Protein AF-A0A6L3Y1W7-F1 (afdb_monomer_lite)

Foldseek 3Di:
DCVVVVVVVVCVVVVVVLVVVCVVVPDDPPGCVVVQVVVCVVCVVVPDDDDDDVRPDDPVPDPDDDDPVD

Radius of gyration: 16.94 Å; chains: 1; bounding box: 47×25×40 Å

pLDDT: mean 94.45, std 8.31, range [53.66, 98.81]

Sequence (70 aa):
MNALAQYIQTLAPQLSAWRRDFHHFAESGWVEFRTAAKVAEILDSLGYELAMGRDVVDAESRMGLPDEAT

Organism: NCBI:txid158836

Secondary structure (DSSP, 8-state):
--HHHHHHHHHHHHHHHHHHHHHHT---TT--HHHHHHHHHHHHHTT-----GGGT--STT-TTPPPTT-

Structure (mmCIF, N/CA/C/O backbone):
data_AF-A0A6L3Y1W7-F1
#
_entry.id   AF-A0A6L3Y1W7-F1
#
loop_
_atom_site.group_PDB
_atom_site.id
_atom_site.type_symbol
_atom_site.label_atom_id
_atom_site.label_alt_id
_atom_site.label_comp_id
_atom_site.label_asym_id
_atom_site.label_entity_id
_atom_site.label_seq_id
_atom_site.pdbx_PDB_ins_code
_atom_site.Cartn_x
_atom_site.Cartn_y
_atom_site.Cartn_z
_atom_site.occupancy
_atom_site.B_iso_or_equiv
_atom_site.auth_seq_id
_atom_site.auth_comp_id
_atom_site.auth_asym_id
_atom_site.auth_atom_id
_atom_site.pdbx_PDB_model_num
ATOM 1 N N . MET A 1 1 ? -25.643 12.743 12.358 1.00 53.66 1 MET A N 1
ATOM 2 C CA . MET A 1 1 ? -24.264 12.995 11.874 1.00 53.66 1 MET A CA 1
ATOM 3 C C . MET A 1 1 ? -23.333 12.535 12.992 1.00 53.66 1 MET A C 1
ATOM 5 O O . MET A 1 1 ? -23.532 13.000 14.094 1.00 53.66 1 MET A O 1
ATOM 9 N N . ASN A 1 2 ? -22.383 11.609 12.875 1.00 72.81 2 ASN A N 1
ATOM 10 C CA . ASN A 1 2 ? -21.617 11.160 11.718 1.00 72.81 2 ASN A CA 1
ATOM 11 C C . ASN A 1 2 ? -20.761 9.934 12.157 1.00 72.81 2 ASN A C 1
ATOM 13 O O . ASN A 1 2 ? -19.572 10.080 12.422 1.00 72.81 2 ASN A O 1
ATOM 17 N N . ALA A 1 3 ? -21.367 8.751 12.355 1.00 92.38 3 ALA A N 1
ATOM 18 C CA . ALA A 1 3 ? -20.684 7.587 12.956 1.00 92.38 3 ALA A CA 1
ATOM 19 C C . ALA A 1 3 ? -19.421 7.164 12.182 1.00 92.38 3 ALA A C 1
ATOM 21 O O . ALA A 1 3 ? -18.399 6.848 12.786 1.00 92.38 3 ALA A O 1
ATOM 22 N N . LEU A 1 4 ? -19.468 7.258 10.849 1.00 95.38 4 LEU A N 1
ATOM 23 C CA . LEU A 1 4 ? -18.312 7.036 9.986 1.00 95.38 4 LEU A CA 1
ATOM 24 C C . LEU A 1 4 ? -17.197 8.056 10.244 1.00 95.38 4 LEU A C 1
ATOM 26 O O . LEU A 1 4 ? -16.050 7.660 10.410 1.00 95.38 4 LEU A O 1
ATOM 30 N N . ALA A 1 5 ? -17.508 9.354 10.326 1.00 94.75 5 ALA A N 1
ATOM 31 C CA . ALA A 1 5 ? -16.477 10.349 10.616 1.00 94.75 5 ALA A CA 1
ATOM 32 C C . ALA A 1 5 ? -15.858 10.142 12.001 1.00 94.75 5 ALA A C 1
ATOM 34 O O . ALA A 1 5 ? -14.644 10.243 12.135 1.00 94.75 5 ALA A O 1
ATOM 35 N N . GLN A 1 6 ? -16.657 9.788 13.014 1.00 95.88 6 GLN A N 1
ATOM 36 C CA . GLN A 1 6 ? -16.121 9.473 14.340 1.00 95.88 6 GLN A CA 1
ATOM 37 C C . GLN A 1 6 ? -15.180 8.265 14.286 1.00 95.88 6 GLN A C 1
ATOM 39 O O . GLN A 1 6 ? -14.118 8.290 14.903 1.00 95.88 6 GLN A O 1
ATOM 44 N N . TYR A 1 7 ? -15.536 7.238 13.514 1.00 96.50 7 TYR A N 1
ATOM 45 C CA . TYR A 1 7 ? -14.683 6.076 13.305 1.00 96.50 7 TYR A CA 1
ATOM 46 C C . TYR A 1 7 ? -13.387 6.434 12.561 1.00 96.50 7 TYR A C 1
ATOM 48 O O . TYR A 1 7 ? -12.310 6.071 13.022 1.00 96.50 7 TYR A O 1
ATOM 56 N N . ILE A 1 8 ? -13.446 7.237 11.494 1.00 95.69 8 ILE A N 1
ATOM 57 C CA . ILE A 1 8 ? -12.251 7.713 10.772 1.00 95.69 8 ILE A CA 1
ATOM 58 C C . ILE A 1 8 ? -11.298 8.462 11.715 1.00 95.69 8 ILE A C 1
ATOM 60 O O . ILE A 1 8 ? -10.087 8.249 11.659 1.00 95.69 8 ILE A O 1
ATOM 64 N N . GLN A 1 9 ? -11.825 9.274 12.637 1.00 96.44 9 GLN A N 1
ATOM 65 C CA . GLN A 1 9 ? -10.997 9.964 13.631 1.00 96.44 9 GLN A CA 1
ATOM 66 C C . GLN A 1 9 ? -10.231 8.990 14.537 1.00 96.44 9 GLN A C 1
ATOM 68 O O . GLN A 1 9 ? -9.100 9.287 14.920 1.00 96.44 9 GLN A O 1
ATOM 73 N N . THR A 1 10 ? -10.791 7.812 14.834 1.00 97.75 10 THR A N 1
ATOM 74 C CA . THR A 1 10 ? -10.069 6.774 15.593 1.00 97.75 10 THR A CA 1
ATOM 75 C C . THR A 1 10 ? -8.913 6.146 14.811 1.00 97.75 10 THR A C 1
ATOM 77 O O . THR A 1 10 ? -7.964 5.664 15.423 1.00 97.75 10 THR A O 1
ATOM 80 N N . LEU A 1 11 ? -8.932 6.211 13.474 1.00 97.88 11 LEU A N 1
ATOM 81 C CA . LEU A 1 11 ? -7.868 5.680 12.612 1.00 97.88 11 LEU A CA 1
ATOM 82 C C . LEU A 1 11 ? -6.715 6.673 12.395 1.00 97.88 11 LEU A C 1
ATOM 84 O O . LEU A 1 11 ? -5.614 6.263 12.028 1.00 97.88 11 LEU A O 1
ATOM 88 N N . ALA A 1 12 ? -6.930 7.972 12.627 1.00 97.44 12 ALA A N 1
ATOM 89 C CA . ALA A 1 12 ? -5.954 9.026 12.328 1.00 97.44 12 ALA A CA 1
ATOM 90 C C . ALA A 1 12 ? -4.538 8.797 12.916 1.00 97.44 12 ALA A C 1
ATOM 92 O O . ALA A 1 12 ? -3.557 9.059 12.202 1.00 97.44 12 ALA A O 1
ATOM 93 N N . PRO A 1 13 ? -4.374 8.278 14.155 1.00 98.38 13 PRO A N 1
ATOM 94 C CA . PRO A 1 13 ? -3.052 7.940 14.682 1.00 98.38 13 PRO A CA 1
ATOM 95 C C . PRO A 1 13 ? -2.345 6.855 13.857 1.00 98.38 13 PRO A C 1
ATOM 97 O O . PRO A 1 13 ? -1.170 7.015 13.523 1.00 98.38 13 PRO A O 1
ATOM 100 N N . GLN A 1 14 ? -3.067 5.800 13.465 1.00 98.25 14 GLN A N 1
ATOM 101 C CA . GLN A 1 14 ? -2.530 4.695 12.666 1.00 98.25 14 GLN A CA 1
ATOM 102 C C . GLN A 1 14 ? -2.154 5.152 11.253 1.00 98.25 14 GLN A C 1
ATOM 104 O O . GLN A 1 14 ? -1.059 4.854 10.778 1.00 98.25 14 GLN A O 1
ATOM 109 N N . LEU A 1 15 ? -3.013 5.946 10.605 1.00 98.06 15 LEU A N 1
ATOM 110 C CA . LEU A 1 15 ? -2.736 6.513 9.279 1.00 98.06 15 LEU A CA 1
ATOM 111 C C . LEU A 1 15 ? -1.476 7.391 9.297 1.00 98.06 15 LEU A C 1
ATOM 113 O O . LEU A 1 15 ? -0.635 7.324 8.400 1.00 98.06 15 LEU A O 1
ATOM 117 N N . SER A 1 16 ? -1.305 8.185 10.358 1.00 98.50 16 SER A N 1
ATOM 118 C CA . SER A 1 16 ? -0.102 8.997 10.554 1.00 98.50 16 SER A CA 1
ATOM 119 C C . SER A 1 16 ? 1.147 8.145 10.783 1.00 98.50 16 SER A C 1
ATOM 121 O O . SER A 1 16 ? 2.218 8.505 10.292 1.00 98.50 16 SER A O 1
ATOM 123 N N . ALA A 1 17 ? 1.024 7.030 11.508 1.00 98.69 17 ALA A N 1
ATOM 124 C CA . ALA A 1 17 ? 2.118 6.091 11.735 1.00 98.69 17 ALA A CA 1
ATOM 125 C C . ALA A 1 17 ? 2.558 5.410 10.431 1.00 98.69 17 ALA A C 1
ATOM 127 O O . ALA A 1 17 ? 3.745 5.441 10.114 1.00 98.69 17 ALA A O 1
ATOM 128 N N . TRP A 1 18 ? 1.617 4.895 9.631 1.00 98.62 18 TRP A N 1
ATOM 129 C CA . TRP A 1 18 ? 1.918 4.323 8.313 1.00 98.62 18 TRP A CA 1
ATOM 130 C C . TRP A 1 18 ? 2.591 5.335 7.389 1.00 98.62 18 TRP A C 1
ATOM 132 O O . TRP A 1 18 ? 3.633 5.037 6.813 1.00 98.62 18 TRP A O 1
ATOM 142 N N . ARG A 1 19 ? 2.075 6.570 7.313 1.00 98.69 19 ARG A N 1
ATOM 143 C CA . ARG A 1 19 ? 2.709 7.637 6.523 1.00 98.69 19 ARG A CA 1
ATOM 144 C C . ARG A 1 19 ? 4.156 7.889 6.951 1.00 98.69 19 ARG A C 1
ATOM 146 O O . ARG A 1 19 ? 5.017 8.057 6.097 1.00 98.69 19 ARG A O 1
ATOM 153 N N . ARG A 1 20 ? 4.428 7.967 8.259 1.00 98.81 20 ARG A N 1
ATOM 154 C CA . ARG A 1 20 ? 5.790 8.193 8.776 1.00 98.81 20 ARG A CA 1
ATOM 155 C C . ARG A 1 20 ? 6.715 7.023 8.459 1.00 98.81 20 ARG A C 1
ATOM 157 O O . ARG A 1 20 ? 7.857 7.266 8.093 1.00 98.81 20 ARG A O 1
ATOM 164 N N . ASP A 1 21 ? 6.225 5.793 8.568 1.00 98.81 21 ASP A N 1
ATOM 165 C CA . ASP A 1 21 ? 6.995 4.592 8.249 1.00 98.81 21 ASP A CA 1
ATOM 166 C C . ASP A 1 21 ? 7.363 4.525 6.761 1.00 98.81 21 ASP A C 1
ATOM 168 O O . ASP A 1 21 ? 8.541 4.400 6.437 1.00 98.81 21 ASP A O 1
ATOM 172 N N . PHE A 1 22 ? 6.391 4.693 5.860 1.00 98.75 22 PHE A N 1
ATOM 173 C CA . PHE A 1 22 ? 6.656 4.702 4.418 1.00 98.75 22 PHE A CA 1
ATOM 174 C C . PHE A 1 22 ? 7.538 5.877 3.992 1.00 98.75 22 PHE A C 1
ATOM 176 O O . PHE A 1 22 ? 8.356 5.739 3.093 1.00 98.75 22 PHE A O 1
ATOM 183 N N . HIS A 1 23 ? 7.423 7.0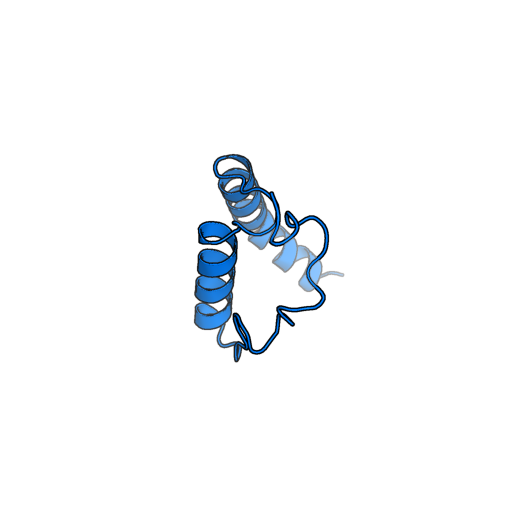27 4.658 1.00 98.69 23 HIS A N 1
ATOM 184 C CA . HIS A 1 23 ? 8.301 8.160 4.382 1.00 98.69 23 HIS A CA 1
ATOM 185 C C . HIS A 1 23 ? 9.735 7.936 4.882 1.00 98.69 23 HIS A C 1
ATOM 187 O O . HIS A 1 23 ? 10.682 8.365 4.232 1.00 98.69 23 HIS A O 1
ATOM 193 N N . HIS A 1 24 ? 9.910 7.284 6.035 1.00 98.69 24 HIS A N 1
ATOM 194 C CA . HIS A 1 24 ? 11.234 6.989 6.584 1.00 98.69 24 HIS A CA 1
ATOM 195 C C . HIS A 1 24 ? 11.976 5.925 5.765 1.00 98.69 24 HIS A C 1
ATOM 197 O O . HIS A 1 24 ? 13.187 6.027 5.588 1.00 98.69 24 HIS A O 1
ATOM 203 N N . PHE A 1 25 ? 11.244 4.944 5.236 1.00 98.38 25 PHE A N 1
ATOM 204 C CA . PHE A 1 25 ? 11.763 3.871 4.389 1.00 98.38 25 PHE A CA 1
ATOM 205 C C . PHE A 1 25 ? 11.226 3.995 2.959 1.00 98.38 25 PHE A C 1
ATOM 207 O O . PHE A 1 25 ? 10.608 3.064 2.446 1.00 98.38 25 PHE A O 1
ATOM 214 N N . ALA A 1 26 ? 11.412 5.168 2.352 1.00 98.50 26 ALA A N 1
ATOM 215 C CA . ALA A 1 26 ? 10.959 5.419 0.991 1.00 98.50 26 ALA A CA 1
ATOM 216 C C . ALA A 1 26 ? 11.740 4.558 -0.016 1.00 98.50 26 ALA A C 1
ATOM 218 O O . ALA A 1 26 ? 12.965 4.459 0.055 1.00 98.50 26 ALA A O 1
ATOM 219 N N . GLU A 1 27 ? 11.021 3.972 -0.969 1.00 98.44 27 GLU A N 1
ATOM 220 C CA . GLU A 1 27 ? 11.572 3.161 -2.054 1.00 98.44 27 GLU A CA 1
ATOM 221 C C . GLU A 1 27 ? 11.307 3.851 -3.398 1.00 98.44 27 GLU A C 1
ATOM 223 O O . GLU A 1 27 ? 10.279 4.504 -3.586 1.00 98.44 27 GLU A O 1
ATOM 228 N N . SER A 1 28 ? 12.266 3.742 -4.318 1.00 95.62 28 SER A N 1
ATOM 229 C CA . SER A 1 28 ? 12.136 4.263 -5.681 1.00 95.62 28 SER A CA 1
ATOM 230 C C . SER A 1 28 ? 11.241 3.368 -6.541 1.00 95.62 28 SER A C 1
ATOM 232 O O . SER A 1 28 ? 10.948 2.229 -6.179 1.00 95.62 28 SER A O 1
ATOM 234 N N . GLY A 1 29 ? 1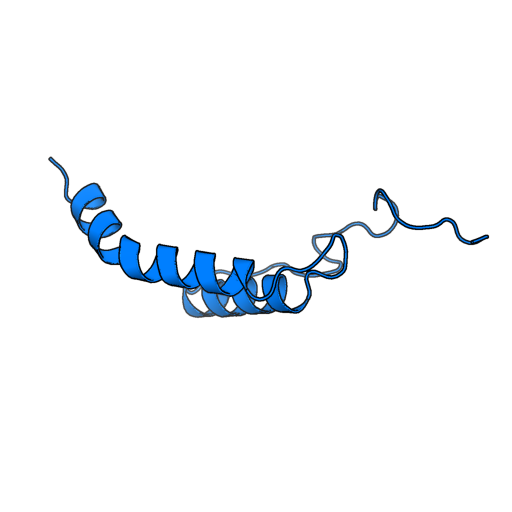0.886 3.877 -7.725 1.00 94.69 29 GLY A N 1
ATOM 235 C CA . GLY A 1 29 ? 10.183 3.113 -8.752 1.00 94.69 29 GLY A CA 1
ATOM 236 C C . GLY A 1 29 ? 10.823 1.747 -9.018 1.00 94.69 29 GLY A C 1
ATOM 237 O O . GLY A 1 29 ? 12.043 1.668 -9.176 1.00 94.69 29 GLY A O 1
ATOM 238 N N . TRP A 1 30 ? 9.999 0.702 -9.098 1.00 94.75 30 TRP A N 1
ATOM 239 C CA . TRP A 1 30 ? 10.377 -0.698 -9.363 1.00 94.75 30 TRP A CA 1
ATOM 240 C C . TRP A 1 30 ? 11.161 -1.416 -8.260 1.00 94.75 30 TRP A C 1
ATOM 242 O O . TRP A 1 30 ? 11.563 -2.567 -8.456 1.00 94.75 30 TRP A O 1
ATOM 252 N N . VAL A 1 31 ? 11.377 -0.777 -7.111 1.00 95.50 31 VAL A N 1
ATOM 253 C CA . VAL A 1 31 ? 12.071 -1.371 -5.958 1.00 95.50 31 VAL A CA 1
ATOM 254 C C . VAL A 1 31 ? 11.275 -1.236 -4.660 1.00 95.50 31 VAL A C 1
ATOM 256 O O . VAL A 1 31 ? 11.845 -1.275 -3.574 1.00 95.50 31 VAL A O 1
ATOM 259 N N . GLU A 1 32 ? 9.952 -1.110 -4.750 1.00 97.81 32 GLU A N 1
ATOM 260 C CA . GLU A 1 32 ? 9.016 -0.932 -3.632 1.00 97.81 32 GLU A CA 1
ATOM 261 C C . GLU A 1 32 ? 8.731 -2.240 -2.872 1.00 97.81 32 GLU A C 1
ATOM 263 O O . GLU A 1 32 ? 7.589 -2.546 -2.518 1.00 97.81 32 GLU A O 1
ATOM 268 N N . PHE A 1 33 ? 9.760 -3.059 -2.650 1.00 97.56 33 PHE A N 1
ATOM 269 C CA . PHE A 1 33 ? 9.618 -4.413 -2.119 1.00 97.56 33 PHE A CA 1
ATOM 270 C C . PHE A 1 33 ? 9.076 -4.415 -0.690 1.00 97.56 33 PHE A C 1
ATOM 272 O O . PHE A 1 33 ? 8.121 -5.135 -0.387 1.00 97.56 33 PHE A O 1
ATOM 279 N N . ARG A 1 34 ? 9.656 -3.599 0.198 1.00 98.44 34 ARG A N 1
ATOM 280 C CA . ARG A 1 34 ? 9.211 -3.480 1.592 1.00 98.44 34 ARG A CA 1
ATOM 281 C C . ARG A 1 34 ? 7.811 -2.890 1.644 1.00 98.44 34 ARG A C 1
ATOM 283 O O . ARG A 1 34 ? 6.975 -3.361 2.411 1.00 98.44 34 ARG A O 1
ATOM 290 N N . THR A 1 35 ? 7.558 -1.854 0.855 1.00 98.69 35 THR A N 1
ATOM 291 C CA . THR A 1 35 ? 6.274 -1.156 0.823 1.00 98.69 35 THR A CA 1
ATOM 292 C C . THR A 1 35 ? 5.166 -2.098 0.367 1.00 98.69 35 THR A C 1
ATOM 294 O O . THR A 1 35 ? 4.174 -2.246 1.083 1.00 98.69 35 THR A O 1
ATOM 297 N N . ALA A 1 36 ? 5.356 -2.804 -0.751 1.00 98.50 36 ALA A N 1
ATOM 298 C CA . ALA A 1 36 ? 4.396 -3.782 -1.256 1.00 98.50 36 ALA A CA 1
ATOM 299 C C . ALA A 1 36 ? 4.170 -4.935 -0.266 1.00 98.50 36 ALA A C 1
ATOM 301 O O . ALA A 1 36 ? 3.023 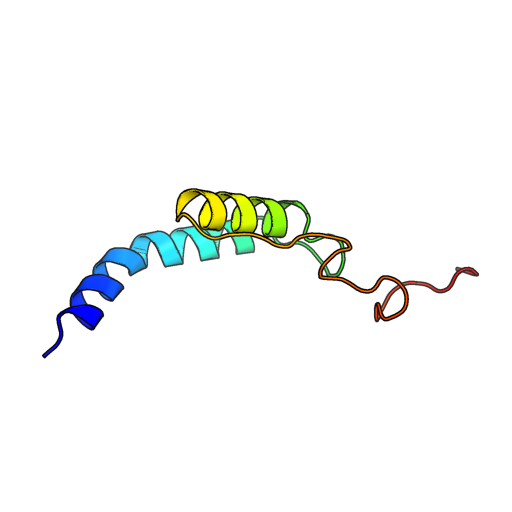-5.309 -0.025 1.00 98.50 36 ALA A O 1
ATOM 302 N N . ALA A 1 37 ? 5.232 -5.450 0.368 1.0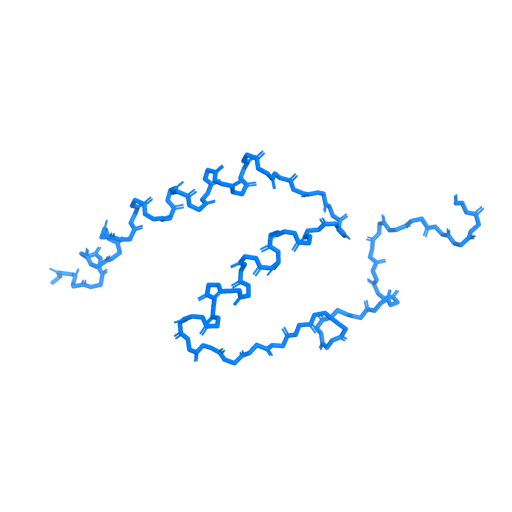0 98.44 37 ALA A N 1
ATOM 303 C CA . ALA A 1 37 ? 5.118 -6.500 1.381 1.00 98.44 37 ALA A CA 1
ATOM 304 C C . ALA A 1 37 ? 4.278 -6.054 2.588 1.00 98.44 37 ALA A C 1
ATOM 306 O O . ALA A 1 37 ? 3.385 -6.781 3.014 1.00 98.44 37 ALA A O 1
ATOM 307 N N . LYS A 1 38 ? 4.500 -4.837 3.103 1.00 98.62 38 LYS A N 1
ATOM 308 C CA . LYS A 1 38 ? 3.716 -4.301 4.228 1.00 98.62 38 LYS A CA 1
ATOM 309 C C . LYS A 1 38 ? 2.255 -4.061 3.864 1.00 98.62 38 LYS A C 1
ATOM 311 O O . LYS A 1 38 ? 1.382 -4.298 4.692 1.00 98.62 38 LYS A O 1
ATOM 316 N N . VAL A 1 39 ? 1.978 -3.574 2.653 1.00 98.56 39 VAL A N 1
ATOM 317 C CA . VAL A 1 39 ? 0.597 -3.404 2.176 1.00 98.56 39 VAL A CA 1
ATOM 318 C C . VAL A 1 39 ? -0.104 -4.758 2.097 1.00 98.56 39 VAL A C 1
ATOM 320 O O . VAL A 1 39 ? -1.215 -4.882 2.606 1.00 98.56 39 VAL A O 1
ATOM 323 N N . ALA A 1 40 ? 0.555 -5.770 1.529 1.00 98.56 40 ALA A N 1
ATOM 324 C CA . ALA A 1 40 ? 0.013 -7.121 1.448 1.00 98.56 40 ALA A CA 1
ATOM 325 C C . ALA A 1 40 ? -0.261 -7.710 2.837 1.00 98.56 40 ALA A C 1
ATOM 327 O O . ALA A 1 40 ? -1.372 -8.153 3.089 1.00 98.56 40 ALA A O 1
ATOM 328 N N . GLU A 1 41 ? 0.700 -7.631 3.761 1.00 98.56 41 GLU A N 1
ATOM 329 C CA . GLU A 1 41 ? 0.539 -8.106 5.143 1.00 98.56 41 GLU A CA 1
ATOM 330 C C . GLU A 1 41 ? -0.666 -7.452 5.840 1.00 98.56 41 GLU A C 1
ATOM 332 O O . GLU A 1 41 ? -1.485 -8.133 6.457 1.00 98.56 41 GLU A O 1
ATOM 337 N N . ILE A 1 42 ? -0.819 -6.128 5.712 1.00 98.38 42 ILE A N 1
ATOM 338 C CA . ILE A 1 42 ? -1.944 -5.406 6.318 1.00 98.38 42 ILE A CA 1
ATOM 339 C C . ILE A 1 42 ? -3.270 -5.832 5.678 1.00 98.38 42 ILE A C 1
ATOM 341 O O . ILE A 1 42 ? -4.228 -6.088 6.404 1.00 98.38 42 ILE A O 1
ATOM 345 N N . LEU A 1 43 ? -3.357 -5.909 4.349 1.00 98.62 43 LEU A N 1
ATOM 346 C CA . LEU A 1 43 ? -4.606 -6.260 3.666 1.00 98.62 43 LEU A CA 1
ATOM 347 C C . LEU A 1 43 ? -5.012 -7.722 3.899 1.00 98.62 43 LEU A C 1
ATOM 349 O O . LEU A 1 43 ? -6.193 -7.981 4.128 1.00 98.62 43 LEU A O 1
ATOM 353 N N . ASP A 1 44 ? -4.048 -8.642 3.928 1.00 98.56 44 ASP A N 1
ATOM 354 C CA . ASP A 1 44 ? -4.263 -10.042 4.308 1.00 98.56 44 ASP A CA 1
ATOM 355 C C . ASP A 1 44 ? -4.806 -10.136 5.741 1.00 98.56 44 ASP A C 1
ATOM 357 O O . ASP A 1 44 ? -5.844 -10.750 5.982 1.00 98.56 44 ASP A O 1
ATOM 361 N N . SER A 1 45 ? -4.208 -9.396 6.687 1.00 98.25 45 SER A N 1
ATOM 362 C CA . SER A 1 45 ? -4.686 -9.345 8.080 1.00 98.25 45 SER A CA 1
ATOM 363 C C . SER A 1 45 ? -6.108 -8.782 8.232 1.00 98.25 45 SER A C 1
ATOM 365 O O . SER A 1 45 ? -6.793 -9.068 9.216 1.00 98.25 45 SER A O 1
ATOM 367 N N . LEU A 1 46 ? -6.563 -7.986 7.260 1.00 97.94 46 LEU A N 1
ATOM 368 C CA . LEU A 1 46 ? -7.917 -7.433 7.198 1.00 97.94 46 LEU A CA 1
ATOM 369 C C . LEU A 1 46 ? -8.912 -8.368 6.488 1.00 97.94 46 LEU A C 1
ATOM 371 O O . LEU A 1 46 ? -10.102 -8.054 6.452 1.00 97.94 46 LEU A O 1
ATOM 375 N N . GLY A 1 47 ? -8.451 -9.505 5.956 1.00 98.62 47 GLY A N 1
ATOM 376 C CA . GLY A 1 47 ? -9.279 -10.522 5.309 1.00 98.62 47 GLY A CA 1
ATOM 377 C C . GLY A 1 47 ? -9.553 -10.278 3.825 1.00 98.62 47 GLY A C 1
ATOM 378 O O . GLY A 1 47 ? -10.551 -10.782 3.312 1.00 98.62 47 GLY A O 1
ATOM 379 N N . TYR A 1 48 ? -8.717 -9.495 3.136 1.00 98.69 48 TYR A N 1
ATOM 380 C CA . TYR A 1 48 ? -8.817 -9.335 1.683 1.00 98.69 48 TYR A CA 1
ATOM 381 C C . TYR A 1 48 ? -8.136 -10.486 0.940 1.00 98.69 48 TYR A C 1
ATOM 383 O O . TYR A 1 48 ? -7.073 -10.954 1.333 1.00 98.69 48 TYR A O 1
ATOM 391 N N . GLU A 1 49 ? -8.711 -10.874 -0.197 1.00 98.31 49 GLU A N 1
ATOM 392 C CA . GLU A 1 49 ? -8.030 -11.715 -1.1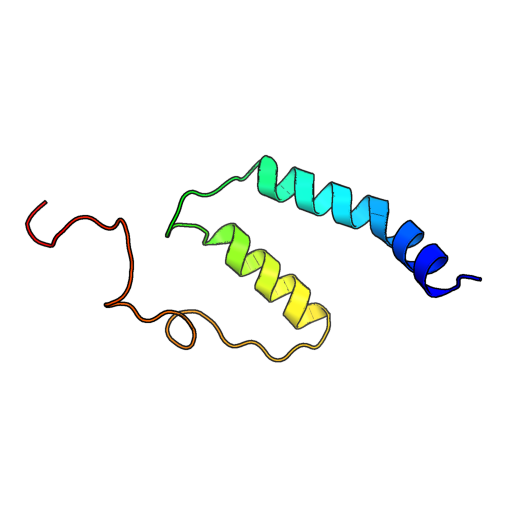80 1.00 98.31 49 GLU A CA 1
ATOM 393 C C . GLU A 1 49 ? -7.051 -10.863 -2.000 1.00 98.31 49 GLU A C 1
ATOM 395 O O . GLU A 1 49 ? -7.410 -9.788 -2.488 1.00 98.31 49 GLU A O 1
ATOM 400 N N . LEU A 1 50 ? -5.809 -11.332 -2.147 1.00 98.38 50 LEU A N 1
ATOM 401 C CA . LEU A 1 50 ? -4.730 -10.571 -2.778 1.00 98.38 50 LEU A CA 1
ATOM 402 C C . LEU A 1 50 ? -4.289 -11.194 -4.105 1.00 98.38 50 LEU A C 1
ATOM 404 O O . LEU A 1 50 ? -4.062 -12.398 -4.191 1.00 98.38 50 LEU A O 1
ATOM 408 N N . ALA A 1 51 ? -4.078 -10.342 -5.109 1.00 98.31 51 ALA A N 1
ATOM 409 C CA . ALA A 1 51 ? -3.334 -10.656 -6.327 1.00 98.31 51 ALA A CA 1
ATOM 410 C C . ALA A 1 51 ? -2.033 -9.840 -6.330 1.00 98.31 51 ALA A C 1
ATOM 412 O O . ALA A 1 51 ? -2.051 -8.651 -6.007 1.00 98.31 51 ALA A O 1
ATOM 413 N N . MET A 1 52 ? -0.901 -10.474 -6.647 1.00 96.50 52 MET A N 1
ATOM 414 C CA . MET A 1 52 ? 0.427 -9.919 -6.360 1.00 96.50 52 MET A CA 1
ATOM 415 C C . MET A 1 52 ? 1.431 -10.186 -7.487 1.00 96.50 52 MET A C 1
ATOM 417 O O . MET A 1 52 ? 1.317 -11.141 -8.250 1.00 96.50 52 MET A O 1
ATOM 421 N N . GLY A 1 53 ? 2.479 -9.360 -7.559 1.00 95.06 53 GLY A N 1
ATOM 422 C CA . GLY A 1 53 ? 3.614 -9.588 -8.454 1.00 95.06 53 GLY A CA 1
ATOM 423 C C . GLY A 1 53 ? 3.211 -9.662 -9.929 1.00 95.06 53 GLY A C 1
ATOM 424 O O . GLY A 1 53 ? 2.594 -8.740 -10.454 1.00 95.06 53 GLY A O 1
ATOM 425 N N . ARG A 1 54 ? 3.575 -10.762 -10.599 1.00 96.12 54 ARG A N 1
ATOM 426 C CA . ARG A 1 54 ? 3.346 -10.961 -12.043 1.00 96.12 54 ARG A CA 1
ATOM 427 C C . ARG A 1 54 ? 1.868 -11.089 -12.419 1.00 96.12 54 ARG A C 1
ATOM 429 O O . ARG A 1 54 ? 1.545 -10.912 -13.586 1.00 96.12 54 ARG A O 1
ATOM 436 N N . ASP A 1 55 ? 0.990 -11.342 -11.452 1.00 97.75 55 ASP A N 1
ATOM 437 C CA . ASP A 1 55 ? -0.452 -11.426 -11.701 1.00 97.75 55 ASP A CA 1
ATOM 438 C C . ASP A 1 55 ? -1.083 -10.042 -11.920 1.00 97.75 55 ASP A C 1
ATOM 440 O O . ASP A 1 55 ? -2.161 -9.932 -12.500 1.00 97.75 55 ASP A O 1
ATOM 444 N N . VAL A 1 56 ? -0.416 -8.977 -11.455 1.00 96.94 56 VAL A N 1
ATOM 445 C CA . VAL A 1 56 ? -0.919 -7.591 -11.510 1.00 96.94 56 VAL A CA 1
ATOM 446 C C . VAL A 1 56 ? 0.044 -6.616 -12.193 1.00 96.94 56 VAL A C 1
ATOM 448 O O . VAL A 1 56 ? -0.325 -5.471 -12.443 1.00 96.94 56 VAL A O 1
ATOM 451 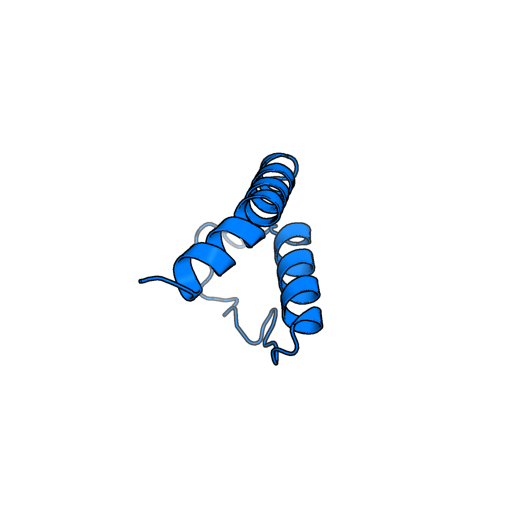N N . VAL A 1 57 ? 1.264 -7.056 -12.519 1.00 96.06 57 VAL A N 1
ATOM 452 C CA . VAL A 1 57 ? 2.275 -6.264 -13.231 1.00 96.06 57 VAL A CA 1
ATOM 453 C C . VAL A 1 57 ? 2.694 -6.987 -14.508 1.00 96.06 57 VAL A C 1
ATOM 455 O O . VAL A 1 57 ? 3.395 -7.999 -14.454 1.00 96.06 57 VAL A O 1
ATOM 458 N N . ASP A 1 58 ? 2.321 -6.420 -15.656 1.00 96.12 58 ASP A N 1
ATOM 459 C CA . ASP A 1 58 ? 2.864 -6.822 -16.953 1.00 96.12 58 ASP A CA 1
ATOM 460 C C . ASP A 1 58 ? 4.326 -6.364 -17.081 1.00 96.12 58 ASP A C 1
ATOM 462 O O . ASP A 1 58 ? 4.635 -5.174 -16.979 1.00 96.12 58 ASP A O 1
ATOM 466 N N . ALA A 1 59 ? 5.232 -7.321 -17.278 1.00 92.31 59 ALA A N 1
ATOM 467 C CA . ALA A 1 59 ? 6.669 -7.080 -17.262 1.00 92.31 59 ALA A CA 1
ATOM 468 C C . ALA A 1 59 ? 7.163 -6.285 -18.480 1.00 92.31 59 ALA A C 1
ATOM 470 O O . ALA A 1 59 ? 8.130 -5.531 -18.335 1.00 92.31 59 ALA A O 1
ATOM 471 N N . GLU A 1 60 ? 6.507 -6.436 -19.633 1.00 91.81 60 GLU A N 1
ATOM 472 C CA . GLU A 1 60 ? 6.910 -5.810 -20.901 1.00 91.81 60 GLU A CA 1
ATOM 473 C C . GLU A 1 60 ? 6.461 -4.346 -20.991 1.00 91.81 60 GLU A C 1
ATOM 475 O O . GLU A 1 60 ? 7.105 -3.521 -21.631 1.00 91.81 60 GLU A O 1
ATOM 480 N N . SER A 1 61 ? 5.386 -3.990 -20.286 1.00 93.25 61 SER A N 1
ATOM 481 C CA . SER A 1 61 ? 4.825 -2.632 -20.279 1.00 93.25 61 SER A CA 1
ATOM 482 C C . SER A 1 61 ? 5.453 -1.705 -19.224 1.00 93.25 61 SER A C 1
ATOM 484 O O . SER A 1 61 ? 4.932 -0.620 -18.949 1.00 93.25 61 SER A O 1
ATOM 486 N N . ARG A 1 62 ? 6.556 -2.114 -18.581 1.00 92.00 62 ARG A N 1
ATOM 487 C CA . ARG A 1 62 ? 7.199 -1.337 -17.511 1.00 92.00 62 ARG A CA 1
ATOM 488 C C . ARG A 1 62 ? 7.935 -0.123 -18.073 1.00 92.00 62 ARG A C 1
ATOM 490 O O . ARG A 1 62 ? 8.852 -0.241 -18.876 1.00 92.00 62 ARG A O 1
ATOM 497 N N . MET A 1 63 ? 7.564 1.057 -17.589 1.00 91.00 63 MET A N 1
ATOM 498 C CA . MET A 1 63 ? 8.161 2.328 -18.002 1.00 91.00 63 MET A CA 1
ATOM 499 C C . MET A 1 63 ? 9.382 2.689 -17.149 1.00 91.00 63 MET A C 1
ATOM 501 O O . MET A 1 63 ? 9.392 2.449 -15.944 1.00 91.00 63 MET A O 1
ATOM 505 N N . GLY A 1 64 ? 10.380 3.345 -17.745 1.00 88.62 64 GLY A N 1
ATOM 506 C CA . GLY A 1 64 ? 11.515 3.916 -17.005 1.00 88.62 64 GLY A CA 1
ATOM 507 C C . GLY A 1 64 ? 12.569 2.905 -16.544 1.00 88.62 64 GLY A C 1
ATOM 508 O O . GLY A 1 64 ? 13.371 3.231 -15.672 1.00 88.62 64 GLY A O 1
ATOM 509 N N . LEU A 1 65 ? 12.568 1.697 -17.113 1.00 87.31 65 LEU A N 1
ATOM 510 C CA . LEU A 1 65 ? 13.676 0.752 -16.991 1.00 87.31 65 LEU A CA 1
ATOM 511 C C . LEU A 1 65 ? 14.751 1.047 -18.055 1.00 87.31 65 LEU A C 1
ATOM 513 O O . LEU A 1 65 ? 14.407 1.578 -19.115 1.00 87.31 65 LEU A O 1
ATOM 517 N N . PRO A 1 66 ? 16.028 0.710 -17.791 1.00 85.00 66 PRO A N 1
ATOM 518 C CA . PRO A 1 66 ? 17.059 0.660 -18.825 1.00 85.00 66 PRO A CA 1
ATOM 519 C C . PRO A 1 66 ? 16.657 -0.279 -19.966 1.00 85.00 66 PRO A C 1
ATOM 521 O O . PRO A 1 66 ? 15.881 -1.217 -19.760 1.00 85.00 66 PRO A O 1
ATOM 524 N N . ASP A 1 67 ? 17.186 -0.022 -21.161 1.00 83.69 67 ASP A N 1
ATOM 525 C CA . ASP A 1 67 ? 17.081 -0.984 -22.256 1.00 83.69 67 ASP A CA 1
ATOM 526 C C . ASP A 1 67 ? 18.036 -2.169 -22.027 1.00 83.69 67 ASP A C 1
ATOM 528 O O . ASP A 1 67 ? 18.874 -2.145 -21.134 1.00 83.69 67 ASP A O 1
ATOM 532 N N . GLU A 1 68 ? 17.922 -3.234 -22.823 1.00 81.31 68 GLU A N 1
ATOM 533 C CA . GLU A 1 68 ? 18.809 -4.403 -22.684 1.00 81.31 68 GLU A CA 1
ATOM 534 C C . GLU A 1 68 ? 20.283 -4.104 -23.019 1.00 81.31 68 GLU A C 1
ATOM 536 O O . GLU A 1 68 ? 21.158 -4.934 -22.767 1.00 81.31 68 GLU A O 1
ATOM 541 N N . ALA A 1 69 ? 20.564 -2.951 -23.632 1.00 80.00 69 ALA A N 1
ATOM 542 C CA . ALA A 1 69 ? 21.882 -2.572 -24.121 1.00 80.00 69 ALA A CA 1
ATOM 543 C C . ALA A 1 69 ? 22.655 -1.659 -23.150 1.00 80.00 69 ALA A C 1
ATOM 545 O O . ALA A 1 69 ? 23.828 -1.371 -23.417 1.00 80.00 69 ALA A O 1
ATOM 546 N N . THR A 1 70 ? 22.035 -1.219 -22.048 1.00 57.69 70 THR A N 1
ATOM 547 C CA . THR A 1 70 ? 22.625 -0.366 -21.001 1.00 57.69 70 THR A CA 1
ATOM 548 C C . THR A 1 70 ? 22.483 -0.953 -19.604 1.00 57.69 70 THR A C 1
ATOM 550 O O . THR A 1 70 ? 23.376 -0.643 -18.781 1.00 57.69 70 THR A O 1
#